Protein AF-A0A971L361-F1 (afdb_monomer_lite)

Radius of gyration: 13.98 Å; chains: 1; bounding box: 30×26×43 Å

Secondary structure (DSSP, 8-state):
-EEE-SSSEEEEEE--SS-HHHHHHHHHHHHTT-EEE-TTS-EEETTEEEPTT-EEEEESEEEEE-HHHHHHH-EE--TTHHHHHH--

Foldseek 3Di:
DWWDFLVGIKDKDQAALPPQVVLLVRCCVPQVSQWDADPVSWTDTPVGIADHQWMFIPDVHTDTGHNVRCVVGIDHDDPPPVVVSVVD

Sequence (88 aa):
MKYITKIHQVEAIKYDGSNKAEIEALVSYQLENFVYPLDNGNLLLRDGTVHIGDWVVLDGIAKILSHGQFMELYEEASGEEYIERRAK

Structure (mmCIF, N/CA/C/O backbone):
data_AF-A0A971L361-F1
#
_entry.id   AF-A0A971L361-F1
#
loop_
_atom_site.group_PDB
_atom_site.id
_atom_site.type_symbol
_atom_site.label_atom_id
_atom_site.label_alt_id
_atom_site.label_comp_id
_atom_site.label_asym_id
_atom_site.label_entity_id
_atom_site.label_seq_id
_atom_site.pdbx_PDB_ins_code
_atom_site.Cartn_x
_atom_site.Cartn_y
_atom_site.Cartn_z
_atom_site.occupancy
_atom_site.B_iso_or_equiv
_atom_site.auth_seq_id
_atom_site.auth_comp_id
_atom_site.auth_asym_id
_atom_site.auth_atom_id
_atom_site.pdbx_PDB_model_num
ATOM 1 N N . MET A 1 1 ? 0.068 8.501 5.383 1.00 64.94 1 MET A N 1
ATOM 2 C CA . MET A 1 1 ? -0.835 9.336 6.223 1.00 64.94 1 MET A CA 1
ATOM 3 C C . MET A 1 1 ? -1.455 8.461 7.317 1.00 64.94 1 MET A C 1
ATOM 5 O O . MET A 1 1 ? -1.451 7.243 7.162 1.00 64.94 1 MET A O 1
ATOM 9 N N . LYS A 1 2 ? -1.931 9.039 8.433 1.00 69.75 2 LYS A N 1
ATOM 10 C CA . LYS A 1 2 ? -2.582 8.283 9.525 1.00 69.75 2 LYS A CA 1
ATOM 11 C C . LYS A 1 2 ? -4.098 8.257 9.311 1.00 69.75 2 LYS A C 1
ATOM 13 O O . LYS A 1 2 ? -4.698 9.315 9.155 1.00 69.75 2 LYS A O 1
ATOM 18 N N . TYR A 1 3 ? -4.694 7.071 9.334 1.00 74.81 3 TYR A N 1
ATOM 19 C CA . TYR A 1 3 ? -6.133 6.838 9.180 1.00 74.81 3 TYR A CA 1
ATOM 20 C C . TYR A 1 3 ? -6.691 6.177 10.436 1.00 74.81 3 TYR A C 1
ATOM 22 O O . TYR A 1 3 ? -5.947 5.590 11.222 1.00 74.81 3 TYR A O 1
ATOM 30 N N . ILE A 1 4 ? -7.997 6.285 10.652 1.00 66.62 4 ILE A N 1
ATOM 31 C CA . ILE A 1 4 ? -8.677 5.678 11.795 1.00 66.62 4 ILE A CA 1
ATOM 32 C C . ILE A 1 4 ? -9.615 4.588 11.268 1.00 66.62 4 ILE A C 1
ATOM 34 O O . ILE A 1 4 ? -10.437 4.809 10.384 1.00 66.62 4 ILE A O 1
ATOM 38 N N . THR A 1 5 ? -9.487 3.384 11.818 1.00 64.50 5 THR A N 1
ATOM 39 C CA . THR A 1 5 ? -10.564 2.386 11.778 1.00 64.50 5 THR A CA 1
ATOM 40 C C . THR A 1 5 ? -11.551 2.677 12.906 1.00 64.50 5 THR A C 1
ATOM 42 O O . THR A 1 5 ? -11.236 3.402 13.847 1.00 64.50 5 THR A O 1
ATOM 45 N N . LYS A 1 6 ? -12.719 2.027 12.919 1.00 59.03 6 LYS A N 1
ATOM 46 C CA . LYS A 1 6 ? -13.678 2.132 14.040 1.00 59.03 6 LYS A CA 1
ATOM 47 C C . LYS A 1 6 ? -13.092 1.781 15.423 1.00 59.03 6 LYS A C 1
ATOM 49 O O . LYS A 1 6 ? -13.736 2.082 16.423 1.00 59.03 6 LYS A O 1
ATOM 54 N N . ILE A 1 7 ? -11.911 1.156 15.484 1.00 63.41 7 ILE A N 1
ATOM 55 C CA . ILE A 1 7 ? -11.301 0.600 16.700 1.00 63.41 7 ILE A CA 1
ATOM 56 C C . ILE A 1 7 ? -9.874 1.113 17.000 1.00 63.41 7 ILE A C 1
ATOM 58 O O . ILE A 1 7 ? -9.520 1.212 18.174 1.00 63.41 7 ILE A O 1
ATOM 62 N N . HIS A 1 8 ? -9.060 1.486 16.001 1.00 72.81 8 HIS A N 1
ATOM 63 C CA . HIS A 1 8 ? -7.680 1.982 16.194 1.00 72.81 8 HIS A CA 1
ATOM 64 C C . HIS A 1 8 ? -7.107 2.747 14.986 1.00 72.81 8 HIS A C 1
ATOM 66 O O . HIS A 1 8 ? -7.650 2.710 13.883 1.00 72.81 8 HIS A O 1
ATOM 72 N N . GLN A 1 9 ? -5.977 3.433 15.192 1.00 80.69 9 GLN A N 1
ATOM 73 C CA . GLN A 1 9 ? -5.231 4.121 14.130 1.00 80.69 9 GLN A CA 1
ATOM 74 C C . GLN A 1 9 ? -4.420 3.142 13.278 1.00 80.69 9 GLN A C 1
ATOM 76 O O . GLN A 1 9 ? -3.771 2.247 13.813 1.00 80.69 9 GLN A O 1
ATOM 81 N N . VAL A 1 10 ? -4.406 3.371 11.969 1.00 85.94 10 VAL A N 1
ATOM 82 C CA . VAL A 1 10 ? -3.603 2.634 10.990 1.00 85.94 10 VAL A CA 1
ATOM 83 C C . VAL A 1 10 ? -2.805 3.605 10.127 1.00 85.94 10 VAL A C 1
ATOM 85 O O . VAL A 1 10 ? -3.170 4.772 9.966 1.00 85.94 10 VAL A O 1
ATOM 88 N N . GLU A 1 11 ? -1.717 3.122 9.542 1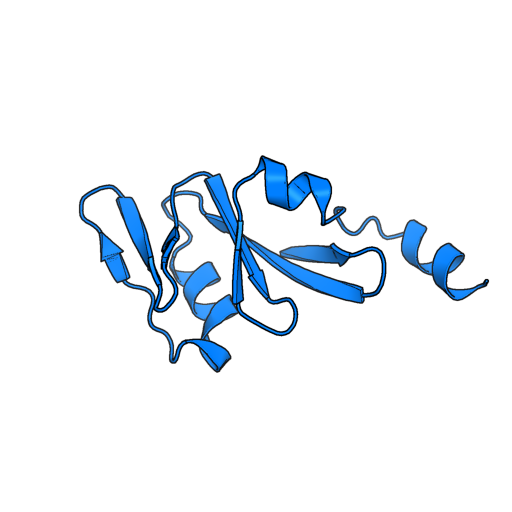.00 89.06 11 GLU A N 1
ATOM 89 C CA . GLU A 1 11 ? -0.978 3.867 8.526 1.00 89.06 11 GLU A CA 1
ATOM 90 C C . GLU A 1 11 ? -1.377 3.360 7.147 1.00 89.06 11 GLU A C 1
ATOM 92 O O . GLU A 1 11 ? -1.426 2.154 6.911 1.00 89.06 11 GLU A O 1
ATOM 97 N N . ALA A 1 12 ? -1.682 4.280 6.235 1.00 91.88 12 ALA A N 1
ATOM 98 C CA . ALA A 1 12 ? -1.976 3.926 4.857 1.00 91.88 12 ALA A CA 1
ATOM 99 C C . ALA A 1 12 ? -1.388 4.935 3.875 1.00 91.88 12 ALA A C 1
ATOM 101 O O . ALA A 1 12 ? -1.207 6.124 4.183 1.00 91.88 12 ALA A O 1
ATOM 102 N N . ILE A 1 13 ? -1.086 4.435 2.681 1.00 94.44 13 ILE A N 1
ATOM 103 C CA . ILE A 1 13 ? -0.564 5.204 1.556 1.00 94.44 13 ILE A CA 1
ATOM 104 C C . ILE A 1 13 ? -1.313 4.764 0.304 1.00 94.44 13 ILE A C 1
ATOM 106 O O . ILE A 1 13 ? -1.360 3.577 -0.018 1.00 94.44 13 ILE A O 1
ATOM 110 N N . LYS A 1 14 ? -1.890 5.729 -0.411 1.00 95.56 14 LYS A N 1
ATOM 111 C CA . LYS A 1 14 ? -2.431 5.505 -1.750 1.00 95.56 14 LYS A CA 1
ATOM 112 C C . LYS A 1 14 ? -1.281 5.524 -2.747 1.00 95.56 14 LYS A C 1
ATOM 114 O O 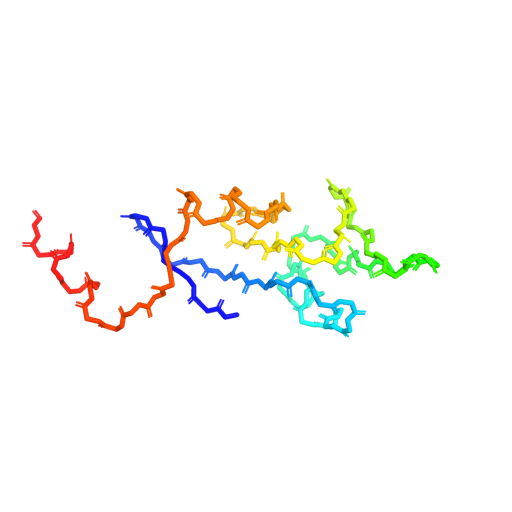. LYS A 1 14 ? -0.519 6.488 -2.764 1.00 95.56 14 LYS A O 1
ATOM 119 N N . TYR A 1 15 ? -1.160 4.498 -3.578 1.00 96.56 15 TYR A N 1
ATOM 120 C CA . TYR A 1 15 ? -0.139 4.462 -4.615 1.00 96.56 15 TYR A CA 1
ATOM 121 C C . TYR A 1 15 ? -0.503 5.408 -5.765 1.00 96.56 15 TYR A C 1
ATOM 123 O O . TYR A 1 15 ? -1.591 5.305 -6.338 1.00 96.56 15 TYR A O 1
ATOM 131 N N . ASP A 1 16 ? 0.401 6.326 -6.109 1.00 95.88 16 ASP A N 1
ATOM 132 C CA . ASP A 1 16 ? 0.199 7.331 -7.165 1.00 95.88 16 ASP A CA 1
ATOM 133 C C . ASP A 1 16 ? 1.062 7.104 -8.418 1.00 95.88 16 ASP A C 1
ATOM 135 O O . ASP A 1 16 ? 1.015 7.898 -9.357 1.00 95.88 16 ASP A O 1
ATOM 139 N N . GLY A 1 17 ? 1.832 6.013 -8.454 1.00 95.38 17 GLY A N 1
ATOM 140 C CA . GLY A 1 17 ? 2.781 5.714 -9.530 1.00 95.38 17 GLY A CA 1
ATOM 141 C C . GLY A 1 17 ? 4.208 6.197 -9.251 1.00 95.38 17 GLY A C 1
ATOM 142 O O . GLY A 1 17 ? 5.152 5.693 -9.855 1.00 95.38 17 GLY A O 1
ATOM 143 N N . SER A 1 18 ? 4.397 7.120 -8.306 1.00 94.69 18 SER A N 1
ATOM 144 C CA . SER A 1 18 ? 5.682 7.773 -8.017 1.00 94.69 18 SER A CA 1
ATOM 145 C C . SER A 1 18 ? 6.166 7.588 -6.574 1.00 94.69 18 SER A C 1
ATOM 147 O O . SER A 1 18 ? 7.372 7.553 -6.325 1.00 94.69 18 SER A O 1
A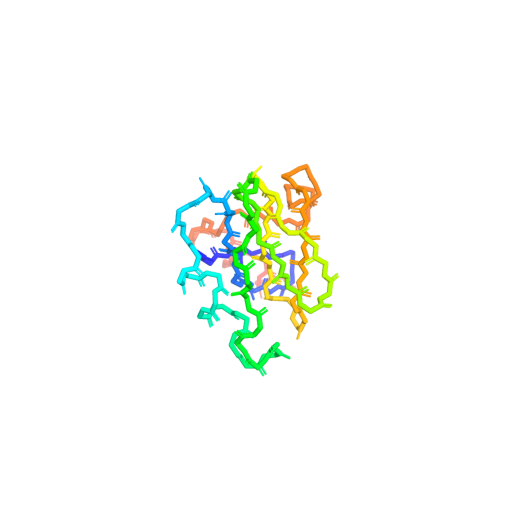TOM 149 N N . ASN A 1 19 ? 5.258 7.364 -5.625 1.00 95.06 19 ASN A N 1
ATOM 150 C CA . ASN A 1 19 ? 5.547 7.278 -4.192 1.00 95.06 19 ASN A CA 1
ATOM 151 C C . ASN A 1 19 ? 6.010 5.887 -3.697 1.00 95.06 19 ASN A C 1
ATOM 153 O O . ASN A 1 19 ? 5.709 5.477 -2.574 1.00 95.06 19 ASN A O 1
ATOM 157 N N . LYS A 1 20 ? 6.806 5.160 -4.502 1.00 94.69 20 LYS A N 1
ATOM 158 C CA . LYS A 1 20 ? 7.371 3.838 -4.138 1.00 94.69 20 LYS A CA 1
ATOM 159 C C . LYS A 1 20 ? 8.084 3.858 -2.785 1.00 94.69 20 LYS A C 1
ATOM 161 O O . LYS A 1 20 ? 7.888 2.949 -1.985 1.00 94.69 20 LYS A O 1
ATOM 166 N N . ALA A 1 21 ? 8.929 4.862 -2.549 1.00 93.50 21 ALA A N 1
ATOM 167 C CA . ALA A 1 21 ? 9.757 4.933 -1.344 1.00 93.50 21 ALA A CA 1
ATOM 168 C C . ALA A 1 21 ? 8.914 5.024 -0.062 1.00 93.50 21 ALA A C 1
ATOM 170 O O . ALA A 1 21 ? 9.291 4.471 0.967 1.00 93.50 21 ALA A O 1
ATOM 171 N N . GLU A 1 22 ? 7.752 5.676 -0.132 1.00 94.06 22 GLU A N 1
ATOM 172 C CA . GLU A 1 22 ? 6.833 5.768 1.001 1.00 94.06 22 GLU A CA 1
ATOM 173 C C . GLU A 1 22 ? 6.173 4.410 1.283 1.00 94.06 22 GLU A C 1
ATOM 175 O O . GLU A 1 22 ? 6.098 3.989 2.437 1.00 94.06 22 GLU A O 1
ATOM 180 N N . ILE A 1 23 ? 5.756 3.687 0.235 1.00 93.62 23 ILE A N 1
ATOM 181 C CA . ILE A 1 23 ? 5.198 2.329 0.359 1.00 93.62 23 ILE A CA 1
ATOM 182 C C . ILE A 1 23 ? 6.241 1.359 0.914 1.00 93.62 23 ILE A C 1
ATOM 184 O O . ILE A 1 23 ? 5.935 0.572 1.805 1.00 93.62 23 ILE A O 1
ATOM 188 N N . GLU A 1 24 ? 7.476 1.433 0.421 1.00 92.88 24 GLU A N 1
ATOM 189 C CA . GLU A 1 24 ? 8.596 0.621 0.899 1.00 92.88 24 GLU A CA 1
ATOM 190 C C . GLU A 1 24 ? 8.886 0.873 2.381 1.00 92.88 24 GLU A C 1
ATOM 192 O O . GLU A 1 24 ? 9.015 -0.081 3.146 1.00 92.88 24 GLU A O 1
ATOM 197 N N . ALA A 1 25 ? 8.880 2.136 2.816 1.00 91.88 25 ALA A N 1
ATOM 198 C CA . ALA A 1 25 ? 9.024 2.481 4.226 1.00 91.88 25 ALA A CA 1
ATOM 199 C C . ALA A 1 25 ? 7.884 1.905 5.087 1.00 91.88 25 ALA A C 1
ATOM 201 O O . ALA A 1 25 ? 8.155 1.326 6.142 1.00 91.88 25 ALA A O 1
ATOM 202 N N . LEU A 1 26 ? 6.633 2.002 4.618 1.00 90.81 26 LEU A N 1
ATOM 203 C CA . LEU A 1 26 ? 5.445 1.505 5.325 1.00 90.81 26 LEU A CA 1
ATOM 204 C C . LEU A 1 26 ? 5.490 -0.011 5.569 1.00 90.81 26 LEU A C 1
ATOM 206 O O . LEU A 1 26 ? 5.118 -0.474 6.645 1.00 90.81 26 LEU A O 1
ATOM 210 N N . VAL A 1 27 ? 5.945 -0.791 4.585 1.00 89.94 27 VAL A N 1
ATOM 211 C CA . VAL A 1 27 ? 5.937 -2.267 4.656 1.00 89.94 27 VAL A CA 1
ATOM 212 C C . VAL A 1 27 ? 7.281 -2.876 5.061 1.00 89.94 27 VAL A C 1
ATOM 214 O O . VAL A 1 27 ? 7.394 -4.100 5.162 1.00 89.94 27 VAL A O 1
ATOM 217 N N . SER A 1 28 ? 8.290 -2.040 5.317 1.00 88.44 28 SER A N 1
ATOM 218 C CA . SER A 1 28 ? 9.683 -2.437 5.564 1.00 88.44 28 SER A CA 1
ATOM 219 C C . SER A 1 28 ? 9.841 -3.549 6.605 1.00 88.44 28 SER A C 1
ATOM 221 O O . SER A 1 28 ? 10.546 -4.532 6.372 1.00 88.44 28 SER A O 1
ATOM 223 N N . TYR A 1 29 ? 9.119 -3.441 7.721 1.00 83.12 29 TYR A N 1
ATOM 224 C CA . TYR A 1 29 ? 9.173 -4.391 8.835 1.00 83.12 29 TYR A CA 1
ATOM 225 C C . TYR A 1 29 ? 8.491 -5.736 8.568 1.00 83.12 29 TYR A C 1
ATOM 227 O O . TYR A 1 29 ? 8.768 -6.700 9.277 1.00 83.12 29 TYR A O 1
ATOM 235 N N . GLN A 1 30 ? 7.582 -5.811 7.594 1.00 81.56 30 GLN A N 1
ATOM 236 C CA . GLN A 1 30 ? 6.782 -7.016 7.347 1.00 81.56 30 GLN A CA 1
ATOM 237 C C . GLN A 1 30 ? 7.197 -7.763 6.092 1.00 81.56 30 GLN A C 1
ATOM 239 O O . GLN A 1 30 ? 7.165 -8.991 6.061 1.00 81.56 30 GLN A O 1
ATOM 244 N N . LEU A 1 31 ? 7.576 -7.021 5.055 1.00 77.31 31 LEU A N 1
ATOM 245 C CA . LEU A 1 31 ? 7.855 -7.581 3.740 1.00 77.31 31 LEU A CA 1
ATOM 246 C C . LEU A 1 31 ? 9.347 -7.571 3.404 1.00 77.31 31 LEU A C 1
ATO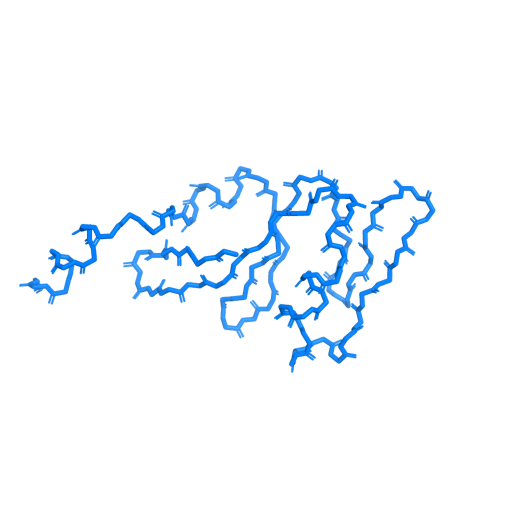M 248 O O . LEU A 1 31 ? 9.687 -7.749 2.242 1.00 77.31 31 LEU A O 1
ATOM 252 N N . GLU A 1 32 ? 10.231 -7.352 4.384 1.00 75.00 32 GLU A N 1
ATOM 253 C CA . GLU A 1 32 ? 11.692 -7.299 4.186 1.00 75.00 32 GLU A CA 1
ATOM 254 C C . GLU A 1 32 ? 12.105 -6.318 3.068 1.00 75.00 32 GLU A C 1
ATOM 256 O O . GLU A 1 32 ? 13.042 -6.565 2.313 1.00 75.00 32 GLU A O 1
ATOM 261 N N . ASN A 1 33 ? 11.383 -5.198 2.938 1.00 68.00 33 ASN A N 1
ATOM 262 C CA . ASN A 1 33 ? 11.537 -4.217 1.851 1.00 68.00 33 ASN A CA 1
ATOM 263 C C . ASN A 1 33 ? 11.296 -4.776 0.431 1.00 68.00 33 ASN A C 1
ATOM 265 O O . ASN A 1 33 ? 11.796 -4.229 -0.552 1.00 68.00 33 ASN A O 1
ATOM 269 N N . PHE A 1 34 ? 10.515 -5.849 0.279 1.00 83.38 34 PHE A N 1
ATOM 270 C CA . PHE A 1 34 ? 10.148 -6.380 -1.034 1.00 83.38 34 PHE A CA 1
ATOM 271 C C . PHE A 1 34 ? 9.096 -5.485 -1.712 1.00 83.38 34 PHE A C 1
ATOM 273 O O . PHE A 1 34 ? 7.891 -5.726 -1.620 1.00 83.38 34 PHE A O 1
ATOM 280 N N . VAL A 1 35 ? 9.565 -4.437 -2.393 1.00 91.00 35 VAL A N 1
ATOM 281 C CA . VAL A 1 35 ? 8.752 -3.551 -3.239 1.00 91.00 35 VAL A CA 1
ATOM 282 C C . VAL A 1 35 ? 9.464 -3.348 -4.574 1.00 91.00 35 VAL A C 1
ATOM 284 O O . VAL A 1 35 ? 10.409 -2.563 -4.680 1.00 91.00 35 VAL A O 1
ATOM 287 N N . TYR A 1 36 ? 9.004 -4.049 -5.609 1.00 93.25 36 TYR A N 1
ATOM 288 C CA . TYR A 1 36 ? 9.612 -4.019 -6.941 1.00 93.25 36 TYR A CA 1
ATOM 289 C C . TYR A 1 36 ? 8.765 -3.228 -7.939 1.00 93.25 36 TYR A C 1
ATOM 291 O O . TYR A 1 36 ? 7.570 -3.488 -8.046 1.00 93.25 36 TYR A O 1
ATOM 299 N N . PRO A 1 37 ? 9.352 -2.290 -8.699 1.00 94.25 37 PRO A N 1
ATOM 300 C CA . PRO A 1 37 ? 8.643 -1.640 -9.790 1.00 94.25 37 PRO A CA 1
ATOM 301 C C . PRO A 1 37 ? 8.479 -2.604 -10.972 1.00 94.25 37 PRO A C 1
ATOM 303 O O . PRO A 1 37 ? 9.382 -3.382 -11.280 1.00 94.25 37 PRO A O 1
ATOM 306 N N . LEU A 1 38 ? 7.331 -2.529 -11.639 1.00 94.25 38 LEU A N 1
ATOM 307 C CA . LEU A 1 38 ? 7.039 -3.235 -12.885 1.00 94.25 38 LEU A CA 1
ATOM 308 C C . LEU A 1 38 ? 7.047 -2.253 -14.065 1.00 94.25 38 LEU A C 1
ATOM 310 O O . LEU A 1 38 ? 6.750 -1.070 -13.901 1.00 94.25 38 LEU A O 1
ATOM 314 N N . ASP A 1 39 ? 7.311 -2.755 -15.273 1.00 92.56 39 ASP A N 1
ATOM 315 C CA . ASP A 1 39 ? 7.401 -1.932 -16.495 1.00 92.56 39 ASP A CA 1
ATOM 316 C C . ASP A 1 39 ? 6.098 -1.188 -16.841 1.00 92.56 39 ASP A C 1
ATOM 318 O O . ASP A 1 39 ? 6.109 -0.192 -17.560 1.00 92.56 39 ASP A O 1
ATOM 322 N N . ASN A 1 40 ? 4.960 -1.656 -16.321 1.00 91.69 40 ASN A N 1
ATOM 323 C CA . ASN A 1 40 ? 3.648 -1.034 -16.508 1.00 91.69 40 ASN A CA 1
ATOM 324 C C . ASN A 1 40 ? 3.325 0.061 -15.472 1.00 91.69 40 ASN A C 1
ATOM 326 O O . ASN A 1 40 ? 2.204 0.565 -15.466 1.00 91.69 40 ASN A O 1
ATOM 330 N N . GLY A 1 41 ? 4.275 0.413 -14.600 1.00 92.12 41 GLY A N 1
ATOM 331 C CA . GLY A 1 41 ? 4.097 1.432 -13.565 1.00 92.12 41 GLY A CA 1
ATOM 332 C C . GLY A 1 41 ? 3.395 0.942 -12.296 1.00 92.12 41 GLY A C 1
ATOM 333 O O . GLY A 1 41 ? 3.061 1.764 -11.453 1.00 92.12 41 GLY A O 1
ATOM 334 N N . ASN A 1 42 ? 3.169 -0.366 -12.143 1.00 96.19 42 ASN A N 1
ATOM 335 C CA . ASN A 1 42 ? 2.677 -0.961 -10.898 1.00 96.19 42 ASN A CA 1
ATOM 336 C C . ASN A 1 42 ? 3.836 -1.360 -9.973 1.00 96.19 42 ASN A C 1
ATOM 338 O O . ASN A 1 42 ? 4.994 -1.436 -10.395 1.00 96.19 42 ASN A O 1
ATOM 342 N N . LEU A 1 43 ? 3.512 -1.698 -8.723 1.00 95.88 43 LEU A N 1
ATOM 343 C CA . LEU A 1 43 ? 4.459 -2.319 -7.796 1.00 95.88 43 LEU A CA 1
ATOM 344 C C . LEU A 1 43 ? 4.106 -3.786 -7.562 1.00 95.88 43 LEU A C 1
ATOM 346 O O . LEU A 1 43 ? 2.940 -4.147 -7.432 1.00 95.88 43 LEU A O 1
ATOM 350 N N . LEU A 1 44 ? 5.124 -4.627 -7.450 1.00 94.25 44 LEU A N 1
ATOM 351 C CA . LEU A 1 44 ? 5.026 -5.980 -6.931 1.00 94.25 44 LEU A CA 1
ATOM 352 C C . LEU A 1 44 ? 5.486 -5.984 -5.472 1.00 94.25 44 LEU A C 1
ATOM 354 O O . LEU A 1 44 ? 6.641 -5.682 -5.168 1.00 94.25 44 LEU A O 1
ATOM 358 N N . LEU A 1 45 ? 4.568 -6.347 -4.584 1.00 91.50 45 LEU A N 1
ATOM 359 C CA . LEU A 1 45 ? 4.828 -6.681 -3.190 1.00 91.50 45 LEU A CA 1
ATOM 360 C C . LEU A 1 45 ? 4.804 -8.207 -3.043 1.00 91.50 45 LEU A C 1
ATOM 362 O O . LEU A 1 45 ? 4.329 -8.929 -3.921 1.00 91.50 45 LEU A O 1
ATOM 366 N N . ARG A 1 46 ? 5.296 -8.708 -1.908 1.00 85.88 46 ARG A N 1
ATOM 367 C CA . ARG A 1 46 ? 5.305 -10.148 -1.606 1.00 85.88 46 ARG A CA 1
ATOM 368 C C . ARG A 1 46 ? 3.913 -10.781 -1.717 1.00 85.88 46 ARG A C 1
ATOM 370 O O . ARG A 1 46 ? 3.794 -11.899 -2.207 1.00 85.88 46 ARG A O 1
ATOM 377 N N . ASP A 1 47 ? 2.889 -10.039 -1.299 1.00 83.31 47 ASP A N 1
ATOM 378 C CA . ASP A 1 47 ? 1.512 -10.527 -1.183 1.00 83.31 47 ASP A CA 1
ATOM 379 C C . ASP A 1 47 ? 0.598 -10.078 -2.337 1.00 83.31 47 ASP A C 1
ATOM 381 O O . ASP A 1 47 ? -0.609 -10.316 -2.300 1.00 83.31 47 ASP A O 1
ATOM 385 N N . GLY A 1 48 ? 1.145 -9.439 -3.379 1.00 91.25 48 GLY A N 1
ATOM 386 C CA . GLY A 1 48 ? 0.367 -9.073 -4.562 1.00 91.25 48 GLY A CA 1
ATOM 387 C C . GLY A 1 48 ? 0.907 -7.885 -5.349 1.00 91.25 48 GLY A C 1
ATOM 388 O O . GLY A 1 48 ? 1.974 -7.341 -5.073 1.00 91.25 48 GLY A O 1
ATOM 389 N N . THR A 1 49 ? 0.141 -7.474 -6.355 1.00 95.25 49 THR A N 1
ATOM 390 C CA . THR A 1 49 ? 0.439 -6.305 -7.189 1.00 95.25 49 THR A CA 1
ATOM 391 C C . THR A 1 49 ? -0.374 -5.105 -6.716 1.00 95.25 49 THR A C 1
ATOM 393 O O . THR A 1 49 ? -1.577 -5.222 -6.503 1.00 95.25 49 THR A O 1
ATOM 396 N N . VAL A 1 50 ? 0.282 -3.955 -6.581 1.00 96.25 50 VAL A N 1
ATOM 397 C CA . VAL A 1 50 ? -0.330 -2.668 -6.237 1.00 96.25 50 VAL A CA 1
ATOM 398 C C . VAL A 1 50 ? -0.461 -1.848 -7.516 1.00 96.25 50 VAL A C 1
ATOM 400 O O . VAL A 1 50 ? 0.542 -1.537 -8.166 1.00 96.25 50 VAL A O 1
ATOM 403 N N . HIS A 1 51 ? -1.693 -1.508 -7.875 1.00 97.06 51 HIS A N 1
ATOM 404 C CA . HIS A 1 51 ? -2.011 -0.679 -9.032 1.00 97.06 51 HIS A CA 1
ATOM 405 C C . HIS A 1 51 ? -2.101 0.789 -8.631 1.00 97.06 51 HIS A C 1
ATOM 407 O O . HIS A 1 51 ? -2.362 1.124 -7.474 1.00 97.06 51 HIS A O 1
ATOM 413 N N . ILE A 1 52 ? -1.907 1.691 -9.593 1.00 95.88 52 ILE A N 1
ATOM 414 C CA . ILE A 1 52 ? -2.125 3.123 -9.362 1.00 95.88 52 ILE A CA 1
ATOM 415 C C . ILE A 1 52 ? -3.564 3.334 -8.872 1.00 95.88 52 ILE A C 1
ATOM 417 O O . ILE A 1 52 ? -4.526 2.952 -9.538 1.00 95.88 52 ILE A O 1
ATOM 421 N N . GLY A 1 53 ? -3.705 3.964 -7.706 1.00 95.06 53 GLY A N 1
ATOM 422 C CA . GLY A 1 53 ? -4.982 4.191 -7.037 1.00 95.06 53 GLY A CA 1
ATOM 423 C C . GLY A 1 53 ? -5.317 3.207 -5.913 1.00 95.06 53 GLY A C 1
ATOM 424 O O . GLY A 1 53 ? -6.203 3.532 -5.114 1.00 95.06 53 GLY A O 1
ATOM 425 N N . ASP A 1 54 ? -4.611 2.077 -5.815 1.00 96.81 54 ASP A N 1
ATOM 426 C CA . ASP A 1 54 ? -4.718 1.152 -4.685 1.00 96.81 54 ASP A CA 1
ATOM 427 C C . ASP A 1 54 ? -4.119 1.768 -3.415 1.00 96.81 54 ASP A C 1
ATOM 429 O O . ASP A 1 54 ? -3.275 2.667 -3.448 1.00 96.81 54 ASP A O 1
ATOM 433 N N . TRP A 1 55 ? -4.562 1.260 -2.275 1.00 95.31 55 TRP A N 1
ATOM 434 C CA . TRP A 1 55 ? -4.082 1.608 -0.952 1.00 95.31 55 TRP A CA 1
ATOM 435 C C . TRP A 1 55 ? -3.267 0.468 -0.373 1.00 95.31 55 TRP A C 1
ATOM 437 O O . TRP A 1 55 ? -3.715 -0.679 -0.338 1.00 95.31 55 TRP A O 1
ATOM 447 N N . VAL A 1 56 ? -2.098 0.812 0.155 1.00 93.69 56 VAL A N 1
ATOM 448 C CA . VAL A 1 56 ? -1.313 -0.068 1.013 1.00 93.69 56 VAL A CA 1
ATOM 449 C C . VAL A 1 56 ? -1.558 0.363 2.451 1.00 93.69 56 VAL A C 1
ATOM 451 O O . VAL A 1 56 ? -1.315 1.518 2.802 1.00 93.69 56 VAL A O 1
ATOM 454 N N . VAL A 1 57 ? -2.084 -0.548 3.267 1.00 92.25 57 VAL A N 1
ATOM 455 C CA . VAL A 1 57 ? -2.489 -0.288 4.656 1.00 92.25 57 VAL A CA 1
ATOM 456 C C . VAL A 1 57 ? -1.718 -1.202 5.593 1.00 92.25 57 VAL A C 1
ATOM 458 O O . VAL A 1 57 ? -1.684 -2.413 5.378 1.00 92.25 57 VAL A O 1
ATOM 461 N N . LEU A 1 58 ? -1.153 -0.640 6.657 1.00 89.25 58 LEU A N 1
ATOM 462 C CA . LEU A 1 58 ? -0.568 -1.390 7.759 1.00 89.25 58 LEU A CA 1
ATOM 463 C C . LEU A 1 58 ? -1.573 -1.473 8.913 1.00 89.25 58 LEU A C 1
ATOM 465 O O . LEU A 1 58 ? -1.703 -0.557 9.725 1.00 89.25 58 LEU A O 1
ATOM 469 N N . ASP A 1 59 ? -2.292 -2.592 8.968 1.00 86.25 59 ASP A N 1
ATOM 470 C CA . ASP A 1 59 ? -3.337 -2.869 9.956 1.00 86.25 59 ASP A CA 1
ATOM 471 C C . ASP A 1 59 ? -3.114 -4.261 10.558 1.00 86.25 59 ASP A C 1
ATOM 473 O O . ASP A 1 59 ? -3.724 -5.257 10.156 1.00 86.25 59 ASP A O 1
ATOM 477 N N . GLY A 1 60 ? -2.120 -4.338 11.446 1.00 84.38 60 GLY A N 1
ATOM 478 C CA . GLY A 1 60 ? -1.554 -5.590 11.954 1.00 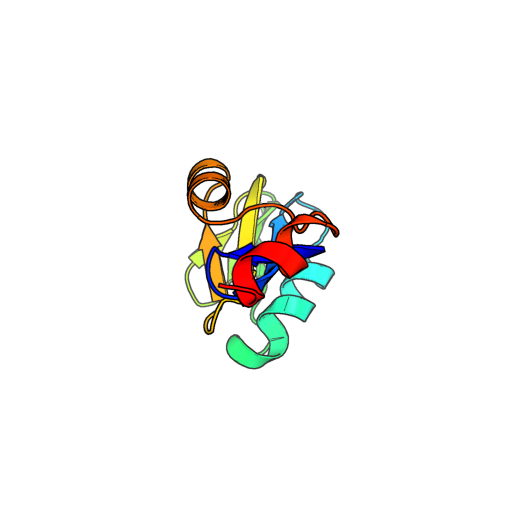84.38 60 GLY A CA 1
ATOM 479 C C . GLY A 1 60 ? -0.687 -6.307 10.917 1.00 84.38 60 GLY A C 1
ATOM 480 O O . GLY A 1 60 ? 0.459 -6.630 11.211 1.00 84.38 60 GLY A O 1
ATOM 481 N N . ILE A 1 61 ? -1.200 -6.486 9.699 1.00 86.81 61 ILE A N 1
ATOM 482 C CA . ILE A 1 61 ? -0.479 -6.950 8.508 1.00 86.81 61 ILE A CA 1
ATOM 483 C C . ILE A 1 61 ? -0.660 -5.964 7.346 1.00 86.81 61 ILE A C 1
ATOM 485 O O . ILE A 1 61 ? -1.648 -5.224 7.311 1.00 86.81 61 ILE A O 1
ATOM 489 N N . ALA A 1 62 ? 0.278 -5.960 6.400 1.00 89.50 62 ALA A N 1
ATOM 490 C CA . ALA A 1 62 ? 0.191 -5.201 5.165 1.00 89.50 62 ALA A CA 1
ATOM 491 C C . ALA A 1 62 ? -0.972 -5.730 4.314 1.00 89.50 62 ALA A C 1
ATOM 493 O O . ALA A 1 62 ? -1.093 -6.930 4.068 1.00 89.50 62 ALA A O 1
ATOM 494 N N . LYS A 1 63 ? -1.845 -4.825 3.874 1.00 91.88 63 LYS A N 1
ATOM 495 C CA . LYS A 1 63 ? -3.003 -5.121 3.025 1.00 91.88 63 LYS A CA 1
ATOM 496 C C . LYS A 1 63 ? -2.951 -4.247 1.783 1.00 91.88 63 LYS A C 1
ATOM 498 O O . LYS A 1 63 ? -2.626 -3.065 1.879 1.00 91.88 63 LYS A O 1
ATOM 503 N N . ILE A 1 64 ? -3.319 -4.826 0.644 1.00 94.50 64 ILE A N 1
ATOM 504 C CA . ILE A 1 64 ? -3.529 -4.109 -0.615 1.00 94.50 64 ILE A CA 1
ATOM 505 C C . ILE A 1 64 ? -5.037 -4.023 -0.828 1.00 94.50 64 ILE A C 1
ATOM 507 O O . ILE A 1 64 ? -5.713 -5.051 -0.877 1.00 94.50 64 ILE A O 1
ATOM 511 N N . LEU A 1 65 ? -5.568 -2.808 -0.908 1.00 94.62 65 LEU A N 1
ATOM 512 C CA . LEU A 1 65 ? -6.998 -2.550 -1.037 1.00 94.62 65 LEU A CA 1
ATOM 513 C C . LEU A 1 65 ? -7.255 -1.619 -2.212 1.00 94.62 65 LEU A C 1
ATOM 515 O O . LEU A 1 65 ? -6.570 -0.613 -2.375 1.00 94.62 65 LEU A O 1
ATOM 519 N N . SER A 1 66 ? -8.299 -1.895 -2.984 1.00 94.81 66 SER A N 1
ATOM 520 C CA . SER A 1 66 ? -8.805 -0.907 -3.937 1.00 94.81 66 SER A CA 1
ATOM 521 C C . SER A 1 66 ? -9.327 0.336 -3.207 1.00 94.81 66 SER A C 1
ATOM 523 O O . SER A 1 66 ? -9.666 0.297 -2.020 1.00 94.81 66 SER A O 1
ATOM 525 N N . HIS A 1 67 ? -9.458 1.449 -3.931 1.00 92.06 67 HIS A N 1
ATOM 526 C CA . HIS A 1 67 ? -9.994 2.688 -3.365 1.00 92.06 67 HIS A CA 1
ATOM 527 C C . HIS A 1 67 ? -11.365 2.510 -2.688 1.00 92.06 67 HIS A C 1
ATOM 529 O O . HIS A 1 67 ? -11.566 3.027 -1.593 1.00 92.06 67 HIS A O 1
ATOM 535 N N . GLY A 1 68 ? -12.281 1.755 -3.305 1.00 90.69 68 GLY A N 1
ATOM 536 C CA . GLY A 1 68 ? -13.609 1.494 -2.738 1.00 90.69 68 GLY A CA 1
ATOM 537 C C . GLY A 1 68 ? -13.541 0.703 -1.431 1.00 90.69 68 GLY A C 1
ATOM 538 O O . GLY A 1 68 ? -14.103 1.131 -0.430 1.00 90.69 68 GLY A O 1
ATOM 539 N N . GLN A 1 69 ? -12.766 -0.387 -1.410 1.00 92.94 69 GLN A N 1
ATOM 540 C CA . GLN A 1 69 ? -12.571 -1.200 -0.202 1.00 92.94 69 GLN A CA 1
ATOM 541 C C . GLN A 1 69 ? -11.946 -0.396 0.941 1.00 92.94 69 GLN A C 1
ATOM 543 O O . GLN A 1 69 ? -12.311 -0.580 2.098 1.00 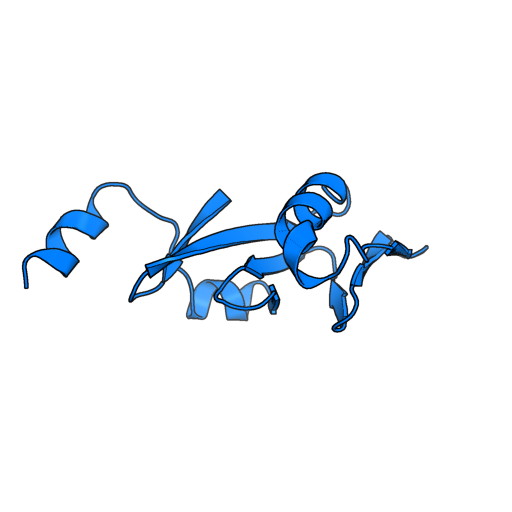92.94 69 GLN A O 1
ATOM 548 N N . PHE A 1 70 ? -11.004 0.497 0.627 1.00 91.06 70 PHE A N 1
ATOM 549 C CA . PHE A 1 70 ? -10.405 1.361 1.635 1.00 91.06 70 PHE A CA 1
ATOM 550 C C . PHE A 1 70 ? -11.448 2.296 2.259 1.00 91.06 70 PHE A C 1
ATOM 552 O O . PHE A 1 70 ? -11.560 2.354 3.479 1.00 91.06 70 PHE A O 1
ATOM 559 N N . MET A 1 71 ? -12.259 2.969 1.441 1.00 88.19 71 MET A N 1
ATOM 560 C CA . MET A 1 71 ? -13.270 3.913 1.934 1.00 88.19 71 MET A CA 1
ATOM 561 C C . MET A 1 71 ? -14.427 3.240 2.686 1.00 88.19 71 MET A C 1
ATOM 563 O O . MET A 1 71 ? -15.064 3.872 3.521 1.00 88.19 71 MET A O 1
ATOM 567 N N . GLU A 1 72 ? -14.696 1.958 2.434 1.00 87.62 72 GLU A N 1
ATOM 568 C CA . GLU A 1 72 ? -15.671 1.182 3.214 1.00 87.62 72 GLU A CA 1
ATOM 569 C C . GLU A 1 72 ? -15.175 0.835 4.629 1.00 87.62 72 GLU A C 1
ATOM 571 O O . GLU A 1 72 ? -15.984 0.603 5.532 1.00 87.62 72 GLU A O 1
ATOM 576 N N . LEU A 1 73 ? -13.854 0.773 4.830 1.00 84.56 73 LEU A N 1
ATOM 577 C CA . LEU A 1 73 ? -13.231 0.244 6.048 1.00 84.56 73 LEU A CA 1
ATOM 578 C C . LEU A 1 73 ? -12.540 1.312 6.908 1.00 84.56 73 LEU A C 1
ATOM 580 O O . LEU A 1 73 ? -12.432 1.130 8.125 1.00 84.56 73 LEU A O 1
ATOM 584 N N . TYR A 1 74 ? -12.069 2.397 6.295 1.00 84.06 74 TYR A N 1
ATOM 585 C CA . TYR A 1 74 ? -11.207 3.392 6.924 1.00 84.06 74 TYR A CA 1
ATOM 586 C C . TYR A 1 74 ? -11.765 4.803 6.726 1.00 84.06 74 TYR A C 1
ATOM 588 O O . TYR A 1 74 ? -12.137 5.193 5.622 1.00 84.06 74 TYR A O 1
ATOM 596 N N . GLU A 1 75 ? -11.772 5.582 7.806 1.00 77.81 75 GLU A N 1
ATOM 597 C CA . GLU A 1 75 ? -12.121 7.002 7.802 1.00 77.81 75 GLU A CA 1
ATOM 598 C C . GLU A 1 75 ? -10.829 7.819 7.976 1.00 77.81 75 GLU A C 1
ATOM 600 O O . GLU A 1 75 ? -9.898 7.423 8.694 1.00 77.81 75 GLU A O 1
ATOM 605 N N . GLU A 1 76 ? -10.725 8.958 7.287 1.00 67.69 76 GLU A N 1
ATOM 606 C CA . GLU A 1 76 ? -9.610 9.877 7.513 1.00 67.69 76 GLU A CA 1
ATOM 607 C C . GLU A 1 76 ? -9.680 10.402 8.948 1.00 67.69 76 GLU A C 1
ATOM 609 O O . GLU A 1 76 ? -10.747 10.761 9.446 1.00 67.69 76 GLU A O 1
ATOM 614 N N . ALA A 1 77 ? -8.542 10.407 9.639 1.00 61.34 77 ALA A N 1
ATOM 615 C CA . ALA A 1 77 ? -8.483 10.794 11.035 1.00 61.34 77 ALA A CA 1
ATOM 616 C C . ALA A 1 77 ? -8.758 12.301 11.196 1.00 61.34 77 ALA A C 1
ATOM 618 O O . ALA A 1 77 ? -7.823 13.101 11.211 1.00 61.34 77 ALA A O 1
ATOM 619 N N . SER A 1 78 ? -10.025 12.706 11.327 1.00 58.75 78 SER A N 1
ATOM 620 C CA . SER A 1 78 ? -10.359 14.064 11.758 1.00 58.75 78 SER A CA 1
ATOM 621 C C . SER A 1 78 ? -10.081 14.185 13.262 1.00 58.75 78 SER A C 1
ATOM 623 O O . SER A 1 78 ? -10.422 13.305 14.054 1.00 58.75 78 SER A O 1
ATOM 625 N N . GLY A 1 79 ? -9.380 15.245 13.670 1.00 51.56 79 GLY A N 1
ATOM 626 C CA . GLY A 1 79 ? -8.851 15.384 15.033 1.00 51.56 79 GLY A CA 1
ATOM 627 C C . GLY A 1 79 ? -9.901 15.429 16.156 1.00 51.56 79 GLY A C 1
ATOM 628 O O . GLY A 1 79 ? -9.525 15.294 17.318 1.00 51.56 79 GLY A O 1
ATOM 629 N N . GLU A 1 80 ? -11.189 15.595 15.837 1.00 53.06 80 GLU A N 1
ATOM 630 C CA . GLU A 1 80 ? -12.271 15.805 16.813 1.00 53.06 80 GLU A CA 1
ATOM 631 C C . GLU A 1 80 ? -13.054 14.519 17.161 1.00 53.06 80 GLU A C 1
ATOM 633 O O . GLU A 1 80 ? -13.457 14.344 18.310 1.00 53.06 80 GLU A O 1
ATOM 638 N N . GLU A 1 81 ? -13.194 13.556 16.240 1.00 50.75 81 GLU A N 1
ATOM 639 C CA . GLU A 1 81 ? -14.048 12.362 16.434 1.00 50.75 81 GLU A CA 1
ATOM 640 C C . GLU A 1 81 ? -13.470 11.311 17.407 1.00 50.75 81 GLU A C 1
ATOM 642 O O . GLU A 1 81 ? -14.187 10.461 17.945 1.00 50.75 81 GLU A O 1
ATOM 647 N N . TYR A 1 82 ? -12.161 11.359 17.665 1.00 50.19 82 TYR A N 1
ATOM 648 C CA . TYR A 1 82 ? -11.460 10.375 18.497 1.00 50.19 82 TYR A CA 1
ATOM 649 C C . TYR A 1 82 ? -11.800 10.487 19.994 1.00 50.19 82 TYR A C 1
ATOM 651 O O . TYR A 1 82 ? -11.765 9.488 20.718 1.00 50.19 82 TYR A O 1
ATOM 659 N N . ILE A 1 83 ? -12.138 11.687 20.476 1.00 51.59 83 ILE A N 1
ATOM 660 C CA . ILE A 1 83 ? -12.397 11.920 21.905 1.00 51.59 83 ILE A CA 1
ATOM 661 C C . ILE A 1 83 ? -13.760 11.340 22.313 1.00 51.59 83 ILE A C 1
ATOM 663 O O . ILE A 1 83 ? -13.870 10.743 23.385 1.00 51.59 83 ILE A O 1
ATOM 667 N N . GLU A 1 84 ? -14.777 11.426 21.452 1.00 50.84 84 GLU A N 1
ATOM 668 C CA . GLU A 1 84 ? -16.131 10.968 21.791 1.00 50.84 84 GLU A CA 1
ATOM 669 C C . GLU A 1 84 ? -16.269 9.438 21.826 1.00 50.84 84 GLU A C 1
ATOM 671 O O . GLU A 1 84 ? -16.968 8.910 22.691 1.00 50.84 84 GLU A O 1
ATOM 676 N N . ARG A 1 85 ? -15.572 8.696 20.951 1.00 53.12 85 ARG A N 1
ATOM 677 C CA . ARG A 1 85 ? -15.680 7.221 20.906 1.00 53.12 85 ARG A CA 1
ATOM 678 C C . ARG A 1 85 ? -14.967 6.509 22.067 1.00 53.12 85 ARG A C 1
ATOM 680 O O . ARG A 1 85 ? -15.335 5.385 22.381 1.00 53.12 85 ARG A O 1
ATOM 687 N N . ARG A 1 86 ? -13.984 7.142 22.727 1.00 47.66 86 ARG A N 1
ATOM 688 C CA . ARG A 1 86 ? -13.320 6.605 23.940 1.00 47.66 86 ARG A CA 1
ATOM 689 C C . ARG A 1 86 ? -14.037 6.943 25.252 1.00 47.66 86 ARG A C 1
ATOM 691 O O . ARG A 1 86 ? -13.685 6.373 26.281 1.00 47.66 86 ARG A O 1
ATOM 698 N N . ALA A 1 87 ? -14.962 7.901 25.234 1.00 50.03 87 ALA A N 1
ATOM 699 C CA . ALA A 1 87 ? -15.675 8.374 26.422 1.00 50.03 87 ALA A CA 1
ATOM 700 C C . ALA A 1 87 ? -16.974 7.591 26.718 1.00 50.03 87 ALA A C 1
ATOM 702 O O . ALA A 1 87 ? -17.649 7.892 27.703 1.00 50.03 87 ALA A O 1
ATOM 703 N N . LYS A 1 88 ? -17.318 6.602 25.885 1.00 45.22 88 LYS A N 1
ATOM 704 C CA . LYS A 1 88 ? -18.419 5.644 26.074 1.00 45.22 88 LYS A CA 1
ATOM 705 C C . LYS A 1 88 ? -17.872 4.252 26.355 1.00 45.22 88 LYS A C 1
ATOM 707 O O . LYS A 1 88 ? -18.539 3.540 27.135 1.00 45.22 88 LYS A O 1
#

pLDDT: mean 82.81, std 15.14, range [45.22, 97.06]